Protein AF-A0A5R9AEH1-F1 (afdb_monomer_lite)

Radius of gyration: 20.27 Å; chains: 1; bounding box: 52×29×56 Å

Structure (mmCIF, N/CA/C/O backbone):
data_AF-A0A5R9AEH1-F1
#
_entry.id   AF-A0A5R9AEH1-F1
#
loop_
_atom_site.group_PDB
_atom_site.id
_atom_site.type_symbol
_atom_site.label_atom_id
_atom_site.label_alt_id
_atom_site.label_comp_id
_atom_site.label_asym_id
_atom_site.label_entity_id
_atom_site.label_seq_id
_atom_site.pdbx_PDB_ins_code
_atom_site.Cartn_x
_atom_site.Cartn_y
_atom_site.Cartn_z
_atom_site.occupancy
_atom_site.B_iso_or_equiv
_atom_site.auth_seq_id
_atom_site.auth_comp_id
_atom_site.auth_asym_id
_atom_site.auth_atom_id
_atom_site.pdbx_PDB_model_num
ATOM 1 N N . MET A 1 1 ? -16.203 14.897 25.489 1.00 51.91 1 MET A N 1
ATOM 2 C CA . MET A 1 1 ? -15.795 14.050 24.349 1.00 51.91 1 MET A CA 1
ATOM 3 C C . MET A 1 1 ? -14.442 13.437 24.674 1.00 51.91 1 MET A C 1
ATOM 5 O O . MET A 1 1 ? -13.432 14.113 24.532 1.00 51.91 1 MET A O 1
ATOM 9 N N . SER A 1 2 ? -14.412 12.214 25.197 1.00 59.81 2 SER A N 1
ATOM 10 C CA . SER A 1 2 ? -13.168 11.458 25.374 1.00 59.81 2 SER A CA 1
ATOM 11 C C . SER A 1 2 ? -12.821 10.798 24.041 1.00 59.81 2 SER A C 1
ATOM 13 O O . SER A 1 2 ? -13.501 9.878 23.605 1.00 59.81 2 SER A O 1
ATOM 15 N N . VAL A 1 3 ? -11.816 11.317 23.343 1.00 71.81 3 VAL A N 1
ATOM 16 C CA . VAL A 1 3 ? -11.305 10.697 22.111 1.00 71.81 3 VAL A CA 1
ATOM 17 C C . VAL A 1 3 ? -10.412 9.525 22.513 1.00 71.81 3 VAL A C 1
ATOM 19 O O . VAL A 1 3 ? -9.627 9.680 23.447 1.00 71.81 3 VAL A O 1
ATOM 22 N N . ASP A 1 4 ? -10.513 8.373 21.844 1.00 84.19 4 ASP A N 1
ATOM 23 C CA . ASP A 1 4 ? -9.623 7.234 22.118 1.00 84.19 4 ASP A CA 1
ATOM 24 C C . ASP A 1 4 ? -8.225 7.508 21.521 1.00 84.19 4 ASP A C 1
ATOM 26 O O . ASP A 1 4 ? -8.064 7.468 20.293 1.00 84.19 4 ASP A O 1
ATOM 30 N N . PRO A 1 5 ? -7.188 7.773 22.344 1.00 87.69 5 PRO A N 1
ATOM 31 C CA . PRO A 1 5 ? -5.876 8.172 21.839 1.00 87.69 5 PRO A CA 1
ATOM 32 C C . PRO A 1 5 ? -5.185 7.069 21.028 1.00 87.69 5 PRO A C 1
ATOM 34 O O . PRO A 1 5 ? -4.394 7.368 20.129 1.00 87.69 5 PRO A O 1
ATOM 37 N N . ALA A 1 6 ? -5.476 5.795 21.315 1.00 91.38 6 ALA A N 1
ATOM 38 C CA . ALA A 1 6 ? -4.870 4.675 20.606 1.00 91.38 6 ALA A CA 1
ATOM 39 C C . ALA A 1 6 ? -5.399 4.586 19.169 1.00 91.38 6 ALA A C 1
ATOM 41 O O . ALA A 1 6 ? -4.619 4.374 18.237 1.00 91.38 6 ALA A O 1
ATOM 42 N N . LEU A 1 7 ? -6.700 4.816 18.970 1.00 93.38 7 LEU A N 1
ATOM 43 C CA . LEU A 1 7 ? -7.309 4.825 17.639 1.00 93.38 7 LEU A CA 1
ATOM 44 C C . LEU A 1 7 ? -6.818 6.003 16.790 1.00 93.38 7 LEU A C 1
ATOM 46 O O . LEU A 1 7 ? -6.493 5.802 15.618 1.00 93.38 7 LEU A O 1
ATOM 50 N N . ILE A 1 8 ? -6.659 7.195 17.382 1.00 94.56 8 ILE A N 1
ATOM 51 C CA . ILE A 1 8 ? -6.064 8.354 16.687 1.00 94.56 8 ILE A CA 1
ATOM 52 C C . ILE A 1 8 ? -4.637 8.042 16.233 1.00 94.56 8 ILE A C 1
ATOM 54 O O . ILE A 1 8 ? -4.256 8.366 15.103 1.00 94.56 8 ILE A O 1
ATOM 58 N N . LEU A 1 9 ? -3.829 7.431 17.106 1.00 95.50 9 LEU A N 1
ATOM 59 C CA . LEU A 1 9 ? -2.449 7.079 16.783 1.00 95.50 9 LEU A CA 1
ATOM 60 C C . LEU A 1 9 ? -2.401 6.107 15.601 1.00 95.50 9 LEU A C 1
ATOM 62 O O . LEU A 1 9 ? -1.634 6.326 14.662 1.00 95.50 9 LEU A O 1
ATOM 66 N N . VAL A 1 10 ? -3.241 5.069 15.612 1.00 96.25 10 VAL A N 1
ATOM 67 C CA . VAL A 1 10 ? -3.327 4.103 14.509 1.00 96.25 10 VAL A CA 1
ATOM 68 C C . VAL A 1 10 ? -3.771 4.792 13.219 1.00 96.25 10 VAL A C 1
ATOM 70 O O . VAL A 1 10 ? -3.073 4.659 12.215 1.00 96.25 10 VAL A O 1
ATOM 73 N N . ALA A 1 11 ? -4.839 5.595 13.240 1.00 96.00 11 ALA A N 1
ATOM 74 C CA . ALA A 1 11 ? -5.292 6.358 12.072 1.00 96.00 11 ALA A CA 1
ATOM 75 C C . ALA A 1 11 ? -4.174 7.244 11.495 1.00 96.00 11 ALA A C 1
ATOM 77 O O . ALA A 1 11 ? -3.922 7.264 10.289 1.00 96.00 11 ALA A O 1
ATOM 78 N N . SER A 1 12 ? -3.435 7.925 12.371 1.00 95.88 12 SER A N 1
ATOM 79 C CA . SER A 1 12 ? -2.324 8.801 11.991 1.00 95.88 12 SER A CA 1
ATOM 80 C C . SER A 1 12 ? -1.150 8.033 11.377 1.00 95.88 12 SER A C 1
ATOM 82 O O . SER A 1 12 ? -0.537 8.508 10.420 1.00 95.88 12 SER A O 1
ATOM 84 N N . LEU A 1 13 ? -0.834 6.839 11.888 1.00 95.88 13 LEU A N 1
ATOM 85 C CA . LEU A 1 13 ? 0.186 5.964 11.304 1.00 95.88 13 LEU A CA 1
ATOM 86 C C . LEU A 1 13 ? -0.237 5.447 9.926 1.00 95.88 13 LEU A C 1
ATOM 88 O O . LEU A 1 13 ? 0.568 5.468 8.996 1.00 95.88 13 LEU A O 1
ATOM 92 N N . LEU A 1 14 ? -1.495 5.033 9.772 1.00 95.81 14 LEU A N 1
ATOM 93 C CA . LEU A 1 14 ? -2.041 4.573 8.494 1.00 95.81 14 LEU A CA 1
ATOM 94 C C . LEU A 1 14 ? -2.039 5.699 7.448 1.00 95.81 14 LEU A C 1
ATOM 96 O O . LEU A 1 14 ? -1.601 5.481 6.318 1.00 95.81 14 LEU A O 1
ATOM 100 N N . ARG A 1 15 ? -2.383 6.936 7.836 1.00 95.12 15 ARG A N 1
ATOM 101 C CA . ARG A 1 15 ? -2.303 8.124 6.961 1.00 95.12 15 ARG A CA 1
ATOM 102 C C . ARG A 1 15 ? -0.916 8.361 6.367 1.00 95.12 15 ARG A C 1
ATOM 104 O O . ARG A 1 15 ? -0.814 8.804 5.221 1.00 95.12 15 ARG A O 1
ATOM 111 N N . ARG A 1 16 ? 0.161 8.022 7.086 1.00 93.56 16 ARG A N 1
ATOM 112 C CA . ARG A 1 16 ? 1.539 8.114 6.556 1.00 93.56 16 ARG A CA 1
ATOM 113 C C . ARG A 1 16 ? 1.793 7.158 5.386 1.00 93.56 16 ARG A C 1
ATOM 115 O O . ARG A 1 16 ? 2.702 7.394 4.593 1.00 93.56 16 ARG A O 1
ATOM 122 N N . GLY A 1 17 ? 0.957 6.133 5.211 1.00 92.00 17 GLY A N 1
ATOM 123 C CA . GLY A 1 17 ? 0.953 5.276 4.026 1.00 92.00 17 GLY A CA 1
ATOM 124 C C . GLY A 1 17 ? 0.714 6.038 2.714 1.00 92.00 17 GLY A C 1
ATOM 125 O O . GLY A 1 17 ? 1.146 5.577 1.657 1.00 92.00 17 GLY A O 1
ATOM 126 N N . SER A 1 18 ? 0.101 7.226 2.751 1.00 89.75 18 SER A N 1
ATOM 127 C CA . SER A 1 18 ? -0.110 8.068 1.562 1.00 89.75 18 SER A CA 1
ATOM 128 C C . SER A 1 18 ? 1.202 8.542 0.923 1.00 89.75 18 SER A C 1
ATOM 130 O O . SER A 1 18 ? 1.338 8.495 -0.301 1.00 89.75 18 SER A O 1
ATOM 132 N N . SER A 1 19 ? 2.205 8.908 1.728 1.00 91.94 19 SER A N 1
ATOM 133 C CA . SER A 1 19 ? 3.524 9.314 1.230 1.00 91.94 19 SER A CA 1
ATOM 134 C C . SER A 1 19 ? 4.237 8.159 0.518 1.00 91.94 19 SER A C 1
ATOM 136 O O . SER A 1 19 ? 4.810 8.351 -0.554 1.00 91.94 19 SER A O 1
ATOM 138 N N . LEU A 1 20 ? 4.131 6.936 1.055 1.00 91.69 20 LEU A N 1
ATOM 139 C CA . LEU A 1 20 ? 4.679 5.725 0.426 1.00 91.69 20 LEU A CA 1
ATOM 140 C C . LEU A 1 20 ? 3.994 5.417 -0.911 1.00 91.69 20 LEU A C 1
ATOM 142 O O . LEU A 1 20 ? 4.654 5.043 -1.877 1.00 91.69 20 LEU A O 1
ATOM 146 N N . ASN A 1 21 ? 2.675 5.604 -0.972 1.00 94.50 21 ASN A N 1
ATOM 147 C CA . ASN A 1 21 ? 1.893 5.456 -2.197 1.00 94.50 21 ASN A CA 1
ATOM 148 C C . ASN A 1 21 ? 2.304 6.471 -3.272 1.00 94.50 21 ASN A C 1
ATOM 150 O O . ASN A 1 21 ? 2.388 6.100 -4.440 1.00 94.50 21 ASN A O 1
ATOM 154 N N . GLY A 1 22 ? 2.588 7.723 -2.898 1.00 94.19 22 GLY A N 1
ATOM 155 C CA . GLY A 1 22 ? 3.094 8.735 -3.831 1.00 94.19 22 GLY A CA 1
ATOM 156 C C . GLY A 1 22 ? 4.425 8.319 -4.458 1.00 94.19 22 GLY A C 1
ATOM 157 O O . GLY A 1 22 ? 4.559 8.313 -5.681 1.00 94.19 22 GLY A O 1
ATOM 158 N N . LEU A 1 23 ? 5.371 7.878 -3.625 1.00 95.19 23 LEU A N 1
ATOM 159 C CA . LEU A 1 23 ? 6.697 7.451 -4.071 1.00 95.19 23 LEU A CA 1
ATOM 160 C C . LEU A 1 23 ? 6.640 6.213 -4.985 1.00 95.19 23 LEU A C 1
ATOM 162 O O . LEU A 1 23 ? 7.255 6.193 -6.050 1.00 95.19 23 LEU A O 1
ATOM 166 N N . SER A 1 24 ? 5.866 5.198 -4.596 1.00 96.06 24 SER A N 1
ATOM 167 C CA . SER A 1 24 ? 5.662 3.992 -5.406 1.00 96.06 24 SER A CA 1
ATOM 168 C C . SER A 1 24 ? 4.917 4.294 -6.712 1.00 96.06 24 SER A C 1
ATOM 170 O O . SER A 1 24 ? 5.297 3.787 -7.767 1.00 96.06 24 SER A O 1
ATOM 172 N N . SER A 1 25 ? 3.910 5.176 -6.690 1.00 96.69 25 SER A N 1
ATOM 173 C CA . SER A 1 25 ? 3.183 5.583 -7.903 1.00 96.69 25 SER A CA 1
ATOM 174 C C . SER A 1 25 ? 4.100 6.306 -8.891 1.00 96.69 25 SER A C 1
ATOM 176 O O . SER A 1 25 ? 4.060 6.000 -10.080 1.00 96.69 25 SER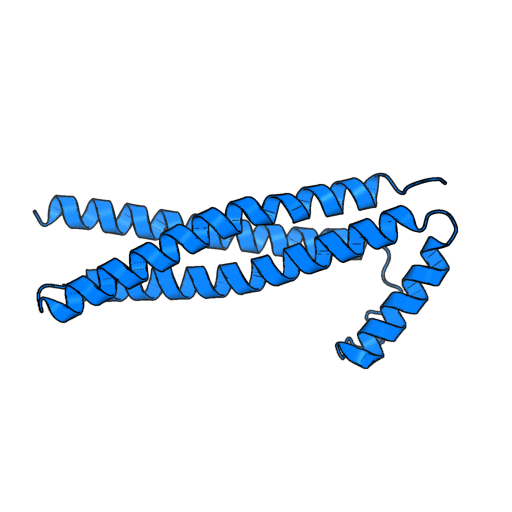 A O 1
ATOM 178 N N . ALA A 1 26 ? 4.963 7.208 -8.412 1.00 97.50 26 ALA A N 1
ATOM 179 C CA . ALA A 1 26 ? 5.938 7.897 -9.257 1.00 97.50 26 ALA A CA 1
ATOM 180 C C . ALA A 1 26 ? 6.889 6.906 -9.947 1.00 97.50 26 ALA A C 1
ATOM 182 O O . ALA A 1 26 ? 7.064 6.964 -11.163 1.00 97.50 26 ALA A O 1
ATOM 183 N N . LEU A 1 27 ? 7.433 5.943 -9.194 1.00 97.56 27 LEU A N 1
ATOM 184 C CA . LEU A 1 27 ? 8.310 4.907 -9.745 1.00 97.56 27 LEU A CA 1
ATOM 185 C C . LEU A 1 27 ? 7.577 3.981 -10.731 1.00 97.56 27 LEU A C 1
ATOM 187 O O . LEU A 1 27 ? 8.138 3.596 -11.751 1.00 97.56 27 LEU A O 1
ATOM 191 N N . THR A 1 28 ? 6.309 3.667 -10.465 1.00 98.00 28 THR A N 1
ATOM 192 C CA . THR A 1 28 ? 5.456 2.857 -11.353 1.00 98.00 28 THR A CA 1
ATOM 193 C C . THR A 1 28 ? 5.231 3.550 -12.696 1.00 98.00 28 THR A C 1
ATOM 195 O O . THR A 1 28 ? 5.379 2.928 -13.745 1.00 98.00 28 THR A O 1
ATOM 198 N N . VAL A 1 29 ? 4.903 4.845 -12.674 1.00 98.31 29 VAL A N 1
ATOM 199 C CA . VAL A 1 29 ? 4.711 5.651 -13.890 1.00 98.31 29 VAL A CA 1
ATOM 200 C C . VAL A 1 29 ? 6.020 5.781 -14.663 1.00 98.31 29 VAL A C 1
ATOM 202 O O . VAL A 1 29 ? 6.025 5.619 -15.882 1.00 98.31 29 VAL A O 1
ATOM 205 N N . LEU A 1 30 ? 7.135 6.008 -13.965 1.00 97.75 30 LEU A N 1
ATOM 206 C CA . LEU A 1 30 ? 8.454 6.065 -14.590 1.00 97.75 30 LEU A CA 1
ATOM 207 C C . LEU A 1 30 ? 8.816 4.733 -15.266 1.00 97.75 30 LEU A C 1
ATOM 209 O O . LEU A 1 30 ? 9.253 4.735 -16.413 1.00 97.75 30 LEU A O 1
ATOM 213 N N . ALA A 1 31 ? 8.583 3.600 -14.597 1.00 97.19 31 ALA A N 1
ATOM 214 C CA . ALA A 1 31 ? 8.828 2.274 -15.162 1.00 97.19 31 ALA A CA 1
ATOM 215 C C . ALA A 1 31 ? 7.963 1.998 -16.404 1.00 97.19 31 ALA A C 1
ATOM 217 O O . ALA A 1 31 ? 8.465 1.456 -17.387 1.00 97.19 31 ALA A O 1
ATOM 218 N N . LEU A 1 32 ? 6.690 2.414 -16.401 1.00 97.56 32 LEU A N 1
ATOM 219 C CA . LEU A 1 32 ? 5.826 2.336 -17.586 1.00 97.56 32 LEU A CA 1
ATOM 220 C C . LEU A 1 32 ? 6.375 3.173 -18.744 1.00 97.56 32 LEU A C 1
ATOM 222 O O . LEU A 1 32 ? 6.470 2.671 -19.861 1.00 97.56 32 LEU A O 1
ATOM 226 N N . ALA A 1 33 ? 6.749 4.427 -18.482 1.00 97.06 33 ALA A N 1
ATOM 227 C CA . ALA A 1 33 ? 7.260 5.332 -19.508 1.00 97.06 33 ALA A CA 1
ATOM 228 C C . ALA A 1 33 ? 8.557 4.801 -20.139 1.00 97.06 33 ALA A C 1
ATOM 230 O O . ALA A 1 33 ? 8.674 4.744 -21.362 1.00 97.06 33 ALA A O 1
ATOM 231 N N . LEU A 1 34 ? 9.505 4.355 -19.309 1.00 94.88 34 LEU A N 1
ATOM 232 C CA . LEU A 1 34 ? 10.782 3.803 -19.763 1.00 94.88 34 LEU A CA 1
ATOM 233 C C . LEU A 1 34 ? 10.616 2.453 -20.472 1.00 94.88 34 LEU A C 1
ATOM 235 O O . LEU A 1 34 ? 11.243 2.223 -21.506 1.00 94.88 34 LEU A O 1
ATOM 239 N N . GLY A 1 35 ? 9.752 1.575 -19.957 1.00 93.88 35 GLY A N 1
ATOM 240 C CA . GLY A 1 35 ? 9.429 0.304 -20.604 1.00 93.88 35 GLY A CA 1
ATOM 241 C C . GLY A 1 35 ? 8.806 0.507 -21.984 1.00 93.88 35 GLY A C 1
ATOM 242 O O . GLY A 1 35 ? 9.237 -0.116 -22.951 1.00 93.88 35 GLY A O 1
ATOM 243 N N . PHE A 1 36 ? 7.847 1.431 -22.100 1.00 94.50 36 PHE A N 1
ATOM 244 C CA . PHE A 1 36 ? 7.212 1.757 -23.377 1.00 94.50 36 PHE A CA 1
ATOM 245 C C . PHE A 1 36 ? 8.203 2.374 -24.369 1.00 94.50 36 PHE A C 1
ATOM 247 O O . PHE A 1 36 ? 8.254 1.959 -25.526 1.00 94.50 36 PHE A O 1
ATOM 254 N N . TYR A 1 37 ? 9.045 3.304 -23.908 1.00 94.06 37 TYR A N 1
ATOM 255 C CA . TYR A 1 37 ? 10.113 3.884 -24.721 1.00 94.06 37 TYR A CA 1
ATOM 256 C C . TYR A 1 37 ? 11.064 2.813 -25.275 1.00 94.06 37 TYR A C 1
ATOM 258 O O . TYR A 1 37 ? 11.348 2.798 -26.472 1.00 94.06 37 TYR A O 1
ATOM 266 N N . GLY A 1 38 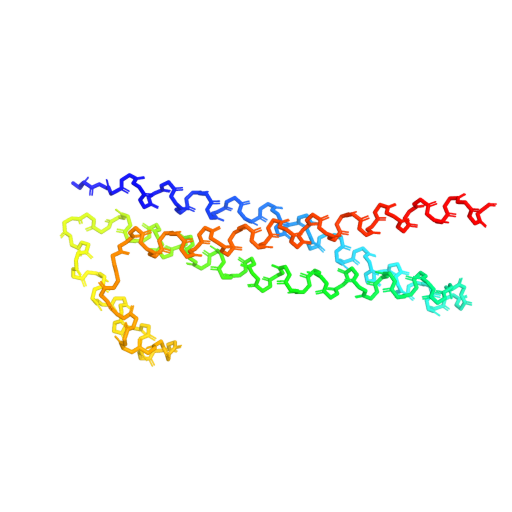? 11.506 1.876 -24.432 1.00 90.44 38 GLY A N 1
ATOM 267 C CA . GLY A 1 38 ? 12.407 0.800 -24.845 1.00 90.44 38 GLY A CA 1
ATOM 268 C C . GLY A 1 38 ? 11.809 -0.140 -25.900 1.00 90.44 38 GLY A C 1
ATOM 269 O O . GLY A 1 38 ? 12.523 -0.578 -26.803 1.00 90.44 38 GLY A O 1
ATOM 270 N N . VAL A 1 39 ? 10.502 -0.413 -25.821 1.00 89.44 39 VAL A N 1
ATOM 271 C CA . VAL A 1 39 ? 9.776 -1.199 -26.834 1.00 89.44 39 VAL A CA 1
ATOM 272 C C . VAL A 1 39 ? 9.675 -0.434 -28.154 1.00 89.44 39 VAL A C 1
ATOM 274 O O . VAL A 1 39 ? 9.961 -1.005 -29.204 1.00 89.44 39 VAL A O 1
ATOM 277 N N . LEU A 1 40 ? 9.318 0.855 -28.117 1.00 92.38 40 LEU A N 1
ATOM 278 C CA . LEU A 1 40 ? 9.187 1.683 -29.324 1.00 92.38 40 LEU A CA 1
ATOM 279 C C . LEU A 1 40 ? 10.503 1.842 -30.091 1.00 92.38 40 LEU A C 1
ATOM 281 O O . LEU A 1 40 ? 10.493 1.872 -31.318 1.00 92.38 40 LEU A O 1
ATOM 285 N N . MET A 1 41 ? 11.625 1.938 -29.380 1.00 91.31 41 MET A N 1
ATOM 286 C CA . MET A 1 41 ? 12.951 2.084 -29.989 1.00 91.31 41 MET A CA 1
ATOM 287 C C . MET A 1 41 ? 13.570 0.749 -30.426 1.00 91.31 41 MET A C 1
ATOM 289 O O . MET A 1 41 ? 14.684 0.745 -30.945 1.00 91.31 41 MET A O 1
ATOM 293 N N . ALA A 1 42 ? 12.886 -0.382 -30.193 1.00 85.12 42 ALA A N 1
ATOM 294 C CA . ALA A 1 42 ? 13.400 -1.737 -30.425 1.00 85.12 42 ALA A CA 1
ATOM 295 C C . ALA A 1 42 ? 14.803 -1.978 -29.822 1.00 85.12 42 ALA A C 1
ATOM 297 O O . ALA A 1 42 ? 15.578 -2.796 -30.315 1.00 85.12 42 ALA A O 1
ATOM 298 N N . SER A 1 43 ? 15.132 -1.254 -28.750 1.00 81.44 43 SER A N 1
ATOM 299 C CA . SER A 1 43 ? 16.470 -1.201 -28.150 1.00 81.44 43 SER A CA 1
ATOM 300 C C . SER A 1 43 ? 16.511 -1.797 -26.742 1.00 81.44 43 SER A C 1
ATOM 302 O O . SER A 1 43 ? 17.565 -1.832 -26.110 1.00 81.44 43 SER A O 1
ATOM 304 N N . ALA A 1 44 ? 15.364 -2.238 -26.216 1.00 83.69 44 ALA A N 1
ATOM 305 C CA . ALA A 1 44 ? 15.273 -2.826 -24.890 1.00 83.69 44 ALA A CA 1
ATOM 306 C C . ALA A 1 44 ? 15.780 -4.270 -24.874 1.00 83.69 44 ALA A C 1
ATOM 308 O O . ALA A 1 44 ? 15.303 -5.133 -25.611 1.00 83.69 44 ALA A O 1
ATOM 309 N N . THR A 1 45 ? 16.685 -4.563 -23.943 1.00 89.88 45 THR A N 1
ATOM 310 C CA . THR A 1 45 ? 17.028 -5.946 -23.616 1.00 89.88 45 THR A CA 1
ATOM 311 C C . THR A 1 45 ? 15.848 -6.635 -22.922 1.00 89.88 45 THR A C 1
ATOM 313 O O . THR A 1 45 ? 14.996 -5.995 -22.288 1.00 89.88 45 THR A O 1
ATOM 316 N N . LEU A 1 46 ? 15.800 -7.970 -22.995 1.00 90.00 46 LEU A N 1
ATOM 317 C CA . LEU A 1 46 ? 14.785 -8.751 -22.282 1.00 90.00 46 LEU A CA 1
ATOM 318 C C . LEU A 1 46 ? 14.847 -8.497 -20.765 1.00 90.00 46 LEU A C 1
ATOM 320 O O . LEU A 1 46 ? 13.812 -8.311 -20.131 1.00 90.00 46 LEU A O 1
ATOM 324 N N . ALA A 1 47 ? 16.054 -8.425 -20.194 1.00 91.31 47 ALA A N 1
ATOM 325 C CA . ALA A 1 47 ? 16.262 -8.166 -18.768 1.00 91.31 47 ALA A CA 1
ATOM 326 C C . ALA A 1 47 ? 15.698 -6.805 -18.326 1.00 91.31 47 ALA A C 1
ATOM 328 O O . ALA A 1 47 ? 15.022 -6.720 -17.298 1.00 91.31 47 ALA A O 1
ATOM 329 N N . PHE A 1 48 ? 15.915 -5.752 -19.122 1.00 92.25 48 PHE A N 1
ATOM 330 C CA . PHE A 1 48 ? 15.329 -4.437 -18.868 1.00 92.25 48 PHE A CA 1
ATOM 331 C C . PHE A 1 48 ? 13.796 -4.486 -18.924 1.00 92.25 48 PHE A C 1
ATOM 333 O O . PHE A 1 48 ? 13.126 -4.025 -18.001 1.00 92.25 48 PHE A O 1
ATOM 340 N N . SER A 1 49 ? 13.239 -5.121 -19.959 1.00 93.31 49 SER A N 1
ATOM 341 C CA . SER A 1 49 ? 11.785 -5.239 -20.147 1.00 93.31 49 SER A CA 1
ATOM 342 C C . SER A 1 49 ? 11.108 -5.978 -18.987 1.00 93.31 49 SER A C 1
ATOM 344 O O . SER A 1 49 ? 10.094 -5.517 -18.460 1.00 93.31 49 SER A O 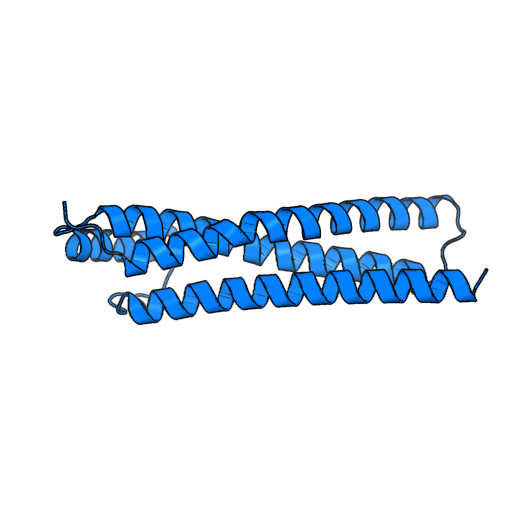1
ATOM 346 N N . LEU A 1 50 ? 11.700 -7.089 -18.533 1.00 94.75 50 LEU A N 1
ATOM 347 C CA . LEU A 1 50 ? 11.226 -7.838 -17.366 1.00 94.75 50 LEU A CA 1
ATOM 348 C C . LEU A 1 50 ? 11.322 -7.015 -16.076 1.00 94.75 50 LEU A C 1
ATOM 350 O O . LEU A 1 50 ? 10.409 -7.066 -15.252 1.00 94.75 50 LEU A O 1
ATOM 354 N N . SER A 1 51 ? 12.385 -6.223 -15.915 1.00 95.69 51 SER A N 1
ATOM 355 C CA . SER A 1 51 ? 12.551 -5.346 -14.749 1.00 95.69 51 SER A CA 1
ATOM 356 C C . SER A 1 51 ? 11.475 -4.261 -14.710 1.00 95.69 51 SER A C 1
ATOM 358 O O . SER A 1 51 ? 10.862 -4.048 -13.664 1.00 95.69 51 SER A O 1
ATOM 360 N N . MET A 1 52 ? 11.174 -3.625 -15.848 1.00 97.19 52 MET A N 1
ATOM 361 C CA . MET A 1 52 ? 10.095 -2.633 -15.943 1.00 97.19 52 MET A CA 1
ATOM 362 C C . MET A 1 52 ? 8.730 -3.261 -15.645 1.00 97.19 52 MET A C 1
ATOM 364 O O . MET A 1 52 ? 7.974 -2.726 -14.835 1.00 97.19 52 MET A O 1
ATOM 368 N N . ALA A 1 53 ? 8.432 -4.429 -16.222 1.00 96.88 53 ALA A N 1
ATOM 369 C CA . ALA A 1 53 ? 7.187 -5.146 -15.951 1.00 96.88 53 ALA A CA 1
ATOM 370 C C . ALA A 1 53 ? 7.035 -5.492 -14.458 1.00 96.88 53 ALA A C 1
ATOM 372 O O . ALA A 1 53 ? 5.973 -5.274 -13.872 1.00 96.88 53 ALA A O 1
ATOM 373 N N . LEU A 1 54 ? 8.105 -5.969 -13.816 1.00 97.69 54 LEU A N 1
ATOM 374 C CA . LEU A 1 54 ? 8.101 -6.294 -12.391 1.00 97.69 54 LEU A CA 1
ATOM 375 C C . LEU A 1 54 ? 7.899 -5.052 -11.510 1.00 97.69 54 LEU A C 1
ATOM 377 O O . LEU A 1 54 ? 7.113 -5.104 -10.562 1.00 97.69 54 LEU A O 1
ATOM 381 N N . LEU A 1 55 ? 8.551 -3.929 -11.831 1.00 98.12 55 LEU A N 1
ATOM 382 C CA . LEU A 1 55 ? 8.347 -2.653 -11.132 1.00 98.12 55 LEU A CA 1
ATOM 383 C C . LEU A 1 55 ? 6.892 -2.188 -11.209 1.00 98.12 55 LEU A C 1
ATOM 385 O O . LEU A 1 55 ? 6.362 -1.688 -10.214 1.00 98.12 55 LEU A O 1
ATOM 389 N N . VAL A 1 56 ? 6.244 -2.376 -12.360 1.00 98.19 56 VAL A N 1
ATOM 390 C CA . VAL A 1 56 ? 4.830 -2.038 -12.547 1.00 98.19 56 VAL A CA 1
ATOM 391 C C . VAL A 1 56 ? 3.929 -2.949 -11.724 1.00 98.19 56 VAL A C 1
ATOM 393 O O . VAL A 1 56 ? 3.068 -2.454 -10.999 1.00 98.19 56 VAL A O 1
ATOM 396 N N . LEU A 1 57 ? 4.148 -4.264 -11.770 1.00 98.19 57 LEU A N 1
ATOM 397 C CA . LEU A 1 57 ? 3.366 -5.223 -10.986 1.00 98.19 57 LEU A CA 1
ATOM 398 C C . LEU A 1 57 ? 3.479 -4.952 -9.482 1.00 98.19 57 LEU A C 1
ATOM 400 O O . LEU A 1 57 ? 2.461 -4.906 -8.790 1.00 98.19 57 LEU A O 1
ATOM 404 N N . LEU A 1 58 ? 4.689 -4.704 -8.976 1.00 97.75 58 LEU A N 1
ATOM 405 C CA . LEU A 1 58 ? 4.895 -4.334 -7.573 1.00 97.75 58 LEU A CA 1
ATOM 406 C C . LEU A 1 58 ? 4.182 -3.032 -7.215 1.00 97.75 58 LEU A C 1
ATOM 408 O O . LEU A 1 58 ? 3.546 -2.967 -6.164 1.00 97.75 58 LEU A O 1
ATOM 412 N N . GLY A 1 59 ? 4.230 -2.037 -8.100 1.00 97.69 59 GLY A N 1
ATOM 413 C CA . GLY A 1 59 ? 3.492 -0.786 -7.959 1.00 97.69 59 GLY A CA 1
ATOM 414 C C . GLY A 1 59 ? 1.979 -0.982 -7.856 1.00 97.69 59 GLY A C 1
ATOM 415 O O . GLY A 1 59 ? 1.336 -0.418 -6.974 1.00 97.69 59 GLY A O 1
ATOM 416 N N . LEU A 1 60 ? 1.397 -1.837 -8.701 1.00 97.88 60 LEU A N 1
ATOM 417 C CA . LEU A 1 60 ? -0.036 -2.151 -8.668 1.00 97.88 60 LEU A CA 1
ATOM 418 C C . LEU A 1 60 ? -0.440 -2.876 -7.378 1.00 97.88 60 LEU A C 1
ATOM 420 O O . LEU A 1 60 ? -1.446 -2.527 -6.753 1.00 97.88 60 LEU A O 1
ATOM 424 N N . VAL A 1 61 ? 0.358 -3.851 -6.932 1.00 97.88 61 VAL A N 1
ATOM 425 C CA . VAL A 1 61 ? 0.109 -4.542 -5.657 1.00 97.88 61 VAL A CA 1
ATOM 426 C C . VAL A 1 61 ? 0.261 -3.565 -4.486 1.00 97.88 61 VAL A C 1
ATOM 428 O O . VAL A 1 61 ? -0.581 -3.544 -3.586 1.00 97.88 61 VAL A O 1
ATOM 431 N N . GLN A 1 62 ? 1.277 -2.699 -4.505 1.00 97.12 62 GLN A N 1
ATOM 432 C CA . GLN A 1 62 ? 1.461 -1.635 -3.514 1.00 97.12 62 GLN A CA 1
ATOM 433 C C . GLN A 1 62 ? 0.246 -0.695 -3.484 1.00 97.12 62 GLN A C 1
ATOM 435 O O . GLN A 1 62 ? -0.233 -0.366 -2.394 1.00 97.12 62 GLN A O 1
ATOM 440 N N . LYS A 1 63 ? -0.300 -0.329 -4.651 1.00 96.38 63 LYS A N 1
ATOM 441 C CA . LYS A 1 63 ? -1.488 0.524 -4.789 1.00 96.38 63 LYS A CA 1
ATOM 442 C C . LYS A 1 63 ? -2.716 -0.088 -4.128 1.00 96.38 63 LYS A C 1
ATOM 444 O O . LYS A 1 63 ? -3.441 0.609 -3.420 1.00 96.38 63 LYS A O 1
ATOM 449 N N . PHE A 1 64 ? -2.922 -1.392 -4.303 1.00 96.50 64 PHE A N 1
ATOM 450 C CA . PHE A 1 64 ? -3.999 -2.121 -3.635 1.00 96.50 64 PHE A CA 1
ATOM 451 C C . PHE A 1 64 ? -3.899 -2.020 -2.106 1.00 96.50 64 PHE A C 1
ATOM 453 O O . PHE A 1 64 ? -4.885 -1.697 -1.439 1.00 96.50 64 PHE A O 1
ATOM 460 N N . TYR A 1 65 ? -2.703 -2.224 -1.543 1.00 96.12 65 TYR A N 1
ATOM 461 C CA . TYR A 1 65 ? -2.488 -2.053 -0.104 1.00 96.12 65 TYR A CA 1
ATOM 462 C C . TYR A 1 65 ? -2.668 -0.599 0.344 1.00 96.12 65 TYR A C 1
ATOM 464 O O . TYR A 1 65 ? -3.265 -0.372 1.391 1.00 96.12 65 TYR A O 1
ATOM 472 N N . ALA A 1 66 ? -2.221 0.381 -0.446 1.00 96.00 66 ALA A N 1
ATOM 473 C CA . ALA A 1 66 ? -2.396 1.799 -0.134 1.00 96.00 66 ALA A CA 1
ATOM 474 C C . ALA A 1 66 ? -3.870 2.204 -0.025 1.00 96.00 66 ALA A C 1
ATOM 476 O O . ALA A 1 66 ? -4.232 2.926 0.899 1.00 96.00 66 ALA A O 1
ATOM 477 N N . MET A 1 67 ? -4.719 1.719 -0.938 1.00 95.69 67 MET A N 1
ATOM 478 C CA . MET A 1 67 ? -6.161 1.980 -0.887 1.00 95.69 67 MET A CA 1
ATOM 479 C C . MET A 1 67 ? -6.785 1.409 0.387 1.00 95.69 67 MET A C 1
ATOM 481 O O . MET A 1 67 ? -7.557 2.096 1.050 1.00 95.69 67 MET A O 1
ATOM 485 N N . ARG A 1 68 ? -6.412 0.181 0.772 1.00 94.62 68 ARG A N 1
ATOM 486 C CA . ARG A 1 68 ? -6.900 -0.425 2.020 1.00 94.62 68 ARG A CA 1
ATOM 487 C C . ARG A 1 68 ? -6.415 0.309 3.265 1.00 94.62 68 ARG A C 1
ATOM 489 O O . ARG A 1 68 ? -7.206 0.549 4.163 1.00 94.62 68 ARG A O 1
ATOM 496 N N . VAL A 1 69 ? -5.144 0.701 3.298 1.00 96.62 69 VAL A N 1
ATOM 497 C CA . VAL A 1 69 ? -4.563 1.459 4.414 1.00 96.62 69 VAL A CA 1
ATOM 498 C C . VAL A 1 69 ? -5.220 2.835 4.561 1.00 96.62 69 VAL A C 1
ATOM 500 O O . VAL A 1 69 ? -5.467 3.257 5.685 1.00 96.62 69 VAL A O 1
ATOM 503 N N . ALA A 1 70 ? -5.526 3.521 3.456 1.00 96.19 70 ALA A N 1
ATOM 504 C CA . ALA A 1 70 ? -6.226 4.806 3.487 1.00 96.19 70 ALA A CA 1
ATOM 505 C C . ALA A 1 70 ? -7.661 4.659 4.013 1.00 96.19 70 ALA A C 1
ATOM 507 O O . ALA A 1 70 ? -8.044 5.382 4.926 1.00 96.19 70 ALA A O 1
ATOM 508 N N . LEU A 1 71 ? -8.404 3.664 3.514 1.00 94.50 71 LEU A N 1
ATOM 509 C CA . LEU A 1 71 ? -9.746 3.356 4.012 1.00 94.50 71 LEU A CA 1
ATOM 510 C C . LEU A 1 71 ? -9.734 3.040 5.514 1.00 94.50 71 LEU A C 1
ATOM 512 O O . LEU A 1 71 ? -10.558 3.559 6.263 1.00 94.50 71 LEU A O 1
ATOM 516 N N . ASP A 1 72 ? -8.782 2.218 5.965 1.00 95.25 72 ASP A N 1
ATOM 517 C CA . ASP A 1 72 ? -8.627 1.910 7.386 1.00 95.25 72 ASP A CA 1
ATOM 518 C C . ASP A 1 72 ? -8.289 3.177 8.189 1.00 95.25 72 ASP A C 1
ATOM 520 O O . ASP A 1 72 ? -8.805 3.358 9.287 1.00 95.25 72 ASP A O 1
ATOM 524 N N . ALA A 1 73 ? -7.471 4.092 7.663 1.00 96.12 73 ALA A N 1
ATOM 525 C CA . ALA A 1 73 ? -7.162 5.343 8.353 1.00 96.12 73 ALA A CA 1
ATOM 526 C C . ALA A 1 73 ? -8.419 6.193 8.603 1.00 96.12 73 ALA A C 1
ATOM 528 O O . ALA A 1 73 ? -8.615 6.676 9.721 1.00 96.12 73 ALA A O 1
ATOM 529 N N . ASP A 1 74 ? -9.277 6.321 7.590 1.00 95.69 74 ASP A N 1
ATOM 530 C CA . ASP A 1 74 ? -10.518 7.098 7.664 1.00 95.69 74 ASP A CA 1
ATOM 531 C C . ASP A 1 74 ? -11.520 6.455 8.638 1.00 95.69 74 ASP A C 1
ATOM 533 O O . ASP A 1 74 ? -12.124 7.139 9.469 1.00 95.69 74 ASP A O 1
ATOM 537 N N . LEU A 1 75 ? -11.648 5.122 8.608 1.00 94.12 75 LEU A N 1
ATOM 538 C CA . LEU A 1 75 ? -12.495 4.377 9.544 1.00 94.12 75 LEU A CA 1
ATOM 539 C C . LEU A 1 75 ? -12.015 4.523 10.992 1.00 94.12 75 LEU A C 1
ATOM 541 O O . LEU A 1 75 ? -12.823 4.760 11.890 1.00 94.12 75 LEU A O 1
ATOM 545 N N . PHE A 1 76 ? -10.710 4.396 11.240 1.00 95.00 76 PHE A N 1
ATOM 546 C CA . PHE A 1 76 ? -10.155 4.522 12.590 1.00 95.00 76 PHE A CA 1
ATOM 547 C C . PHE A 1 76 ? -10.303 5.939 13.141 1.00 95.00 76 PHE A C 1
ATOM 549 O O . PHE A 1 76 ? -10.582 6.096 14.326 1.00 95.00 76 PHE A O 1
ATOM 556 N N . GLU A 1 77 ? -10.168 6.967 12.304 1.00 94.88 77 GLU A N 1
ATOM 557 C CA . GLU A 1 77 ? -10.420 8.349 12.710 1.00 94.88 77 GLU A CA 1
ATOM 558 C C . GLU A 1 77 ? -11.892 8.591 13.056 1.00 94.88 77 GLU A C 1
ATOM 560 O O . GLU A 1 77 ? -12.189 9.158 14.110 1.00 94.88 77 GLU A O 1
ATOM 565 N N . ALA A 1 78 ? -12.822 8.115 12.223 1.00 93.00 78 ALA A N 1
ATOM 566 C CA . ALA A 1 78 ? -14.252 8.215 12.505 1.00 93.00 78 ALA A CA 1
ATOM 567 C C . ALA A 1 78 ? -14.618 7.534 13.837 1.00 93.00 78 ALA A C 1
ATOM 569 O O . ALA A 1 78 ? -15.404 8.071 14.619 1.00 93.00 78 ALA A O 1
ATOM 570 N N . MET A 1 79 ? -14.004 6.384 14.121 1.00 94.00 79 MET A N 1
ATOM 571 C CA . MET A 1 79 ? -14.243 5.627 15.349 1.00 94.00 79 MET A CA 1
ATOM 572 C C . MET A 1 79 ? -13.559 6.242 16.571 1.00 94.00 79 MET A C 1
ATOM 574 O O . MET A 1 79 ? -14.173 6.296 17.633 1.00 94.00 79 MET A O 1
ATOM 578 N N . ALA A 1 80 ? -12.354 6.798 16.431 1.00 92.75 80 ALA A N 1
ATOM 579 C CA . ALA A 1 80 ? -11.698 7.546 17.504 1.00 92.75 80 ALA A CA 1
ATOM 580 C C . ALA A 1 80 ? -12.573 8.706 18.012 1.00 92.75 80 ALA A C 1
ATOM 582 O O . ALA A 1 80 ? -12.638 8.960 19.216 1.00 92.75 80 ALA A O 1
ATOM 583 N N . ASN A 1 81 ? -13.294 9.359 17.097 1.00 90.69 81 ASN A N 1
ATOM 584 C CA . ASN A 1 81 ? -14.189 10.479 17.386 1.00 90.69 81 ASN A CA 1
ATOM 585 C C . ASN A 1 81 ? -15.545 10.065 17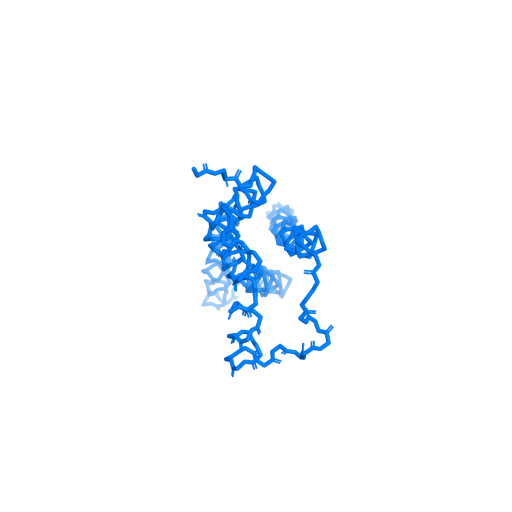.992 1.00 90.69 81 ASN A C 1
ATOM 587 O O . ASN A 1 81 ? -16.306 10.936 18.414 1.00 90.69 81 ASN A O 1
ATOM 591 N N . ALA A 1 82 ? -15.862 8.766 18.066 1.00 89.81 82 ALA A N 1
ATOM 592 C CA . ALA A 1 82 ? -17.139 8.278 18.594 1.00 89.81 82 ALA A CA 1
ATOM 593 C C . ALA A 1 82 ? -17.264 8.402 20.126 1.00 89.81 82 ALA A C 1
ATOM 595 O O . ALA A 1 82 ? -18.381 8.427 20.646 1.00 89.81 82 ALA A O 1
ATOM 596 N N . GLY A 1 83 ? -16.144 8.487 20.852 1.00 87.31 83 GLY A N 1
ATOM 597 C CA . GLY A 1 83 ? -16.113 8.606 22.314 1.00 87.31 83 GLY A CA 1
ATOM 598 C C . GLY A 1 83 ? -16.961 7.551 23.028 1.00 87.31 83 GLY A C 1
ATOM 599 O O . GLY A 1 83 ? -16.817 6.360 22.774 1.00 87.31 83 GLY A O 1
ATOM 600 N N . GLU A 1 84 ? -17.880 7.971 23.901 1.00 88.12 84 GLU A N 1
ATOM 601 C CA . GLU A 1 84 ? -18.764 7.052 24.643 1.00 88.12 84 GLU A CA 1
ATOM 602 C C . GLU A 1 84 ? -19.696 6.229 23.735 1.00 88.12 84 GLU A C 1
ATOM 604 O O . GLU A 1 84 ? -20.107 5.131 24.104 1.00 88.12 84 GLU A O 1
ATOM 609 N N . ALA A 1 85 ? -19.982 6.704 22.518 1.00 90.50 85 ALA A N 1
ATOM 610 C CA . ALA A 1 85 ? -20.780 5.973 21.536 1.00 90.50 85 ALA A CA 1
ATOM 611 C C . ALA A 1 85 ? -19.968 4.921 20.755 1.00 90.50 85 ALA A C 1
ATOM 613 O O . ALA A 1 85 ? -20.516 4.272 19.860 1.00 90.50 85 ALA A O 1
ATOM 614 N N . LEU A 1 86 ? -18.677 4.730 21.064 1.00 91.06 86 LEU A N 1
ATOM 615 C CA . LEU A 1 86 ? -17.795 3.787 20.370 1.00 91.06 86 LEU A CA 1
ATOM 616 C C . LEU A 1 86 ? -18.358 2.354 20.294 1.00 91.06 86 LEU A C 1
ATOM 618 O O . LEU A 1 86 ? -18.302 1.787 19.199 1.00 91.06 86 LEU A O 1
ATOM 622 N N . PRO A 1 87 ? -18.926 1.750 21.361 1.00 91.12 87 PRO A N 1
ATOM 623 C CA . PRO A 1 87 ? -19.479 0.396 21.275 1.00 91.12 87 PRO A CA 1
ATOM 624 C C . PRO A 1 87 ? -20.627 0.299 20.265 1.00 91.12 87 PRO A C 1
ATOM 626 O O . PRO A 1 87 ? -20.638 -0.587 19.411 1.00 91.12 87 PRO A O 1
ATOM 629 N N . GLU A 1 88 ? -21.549 1.262 20.301 1.00 92.81 88 GLU A N 1
ATOM 630 C CA . GLU A 1 88 ? -22.698 1.306 19.396 1.00 92.81 88 GLU A CA 1
ATOM 631 C C . GLU A 1 88 ? -22.266 1.574 17.948 1.00 92.81 88 GLU A C 1
ATOM 633 O O . GLU A 1 88 ? -22.706 0.891 17.025 1.00 92.81 88 GLU A O 1
ATOM 638 N N . LYS A 1 89 ? -21.328 2.504 17.734 1.00 92.94 89 LYS A N 1
ATOM 639 C CA . LYS A 1 89 ? -20.750 2.765 16.408 1.00 92.94 89 LYS A CA 1
ATOM 640 C C . LYS A 1 89 ? -19.972 1.571 15.859 1.00 92.94 89 LYS A C 1
ATOM 642 O O . LYS A 1 89 ? -20.005 1.334 14.656 1.00 92.94 89 LYS A O 1
ATOM 647 N N . THR A 1 90 ? -19.321 0.792 16.722 1.00 93.00 90 THR A N 1
ATOM 648 C CA . THR A 1 90 ? -18.615 -0.437 16.322 1.00 93.00 90 THR A CA 1
ATOM 649 C C . THR A 1 90 ? -19.598 -1.488 15.824 1.00 93.00 90 THR A C 1
ATOM 651 O O . THR A 1 90 ? -19.341 -2.112 14.800 1.00 93.00 90 THR A O 1
ATOM 654 N N . ARG A 1 91 ? -20.751 -1.631 16.486 1.00 91.81 91 ARG A N 1
ATOM 655 C CA . ARG A 1 91 ? -21.821 -2.532 16.043 1.00 91.81 91 ARG A CA 1
ATOM 656 C C . ARG A 1 91 ? -22.409 -2.102 14.697 1.00 91.81 91 ARG A C 1
ATOM 658 O O . ARG A 1 91 ? -22.480 -2.915 13.786 1.00 91.81 91 ARG A O 1
ATOM 665 N N . GLN A 1 92 ? -22.719 -0.812 14.538 1.00 92.75 92 GLN A N 1
ATOM 666 C CA . GLN A 1 92 ? -23.194 -0.250 13.262 1.00 92.75 92 GLN A CA 1
ATOM 667 C C . GLN A 1 92 ? -22.185 -0.463 12.122 1.00 92.75 92 GLN A C 1
ATOM 669 O O . GLN A 1 92 ? -22.574 -0.760 10.993 1.00 92.75 92 GLN A O 1
ATOM 674 N N . LEU A 1 93 ? -20.888 -0.321 12.411 1.00 92.44 93 LEU A N 1
ATOM 675 C CA . LEU A 1 93 ? -19.820 -0.588 11.451 1.00 92.44 93 LEU A CA 1
ATOM 676 C C . LEU A 1 93 ? -19.762 -2.072 11.069 1.00 92.44 93 LEU A C 1
ATOM 678 O O . LEU A 1 93 ? -19.651 -2.383 9.887 1.00 92.44 93 LEU A O 1
ATOM 682 N N . ASP A 1 94 ? -19.837 -2.978 12.043 1.00 92.12 94 ASP A N 1
ATOM 683 C CA . ASP A 1 94 ? -19.805 -4.421 11.790 1.00 92.12 94 ASP A CA 1
ATOM 684 C C . ASP A 1 94 ? -21.013 -4.864 10.942 1.00 92.12 94 ASP A C 1
ATOM 686 O O . ASP A 1 94 ? -20.835 -5.604 9.971 1.00 92.12 94 ASP A O 1
ATOM 690 N N . ASP A 1 95 ? -22.208 -4.332 11.221 1.00 90.69 95 ASP A N 1
ATOM 691 C CA . ASP A 1 95 ? -23.425 -4.579 10.433 1.00 90.69 95 ASP A CA 1
ATOM 692 C C . ASP A 1 95 ? -23.281 -4.063 8.989 1.00 90.69 95 ASP A C 1
ATOM 694 O O . ASP A 1 95 ? -23.640 -4.746 8.022 1.00 90.69 95 ASP A O 1
ATOM 698 N N . ALA A 1 96 ? -22.703 -2.870 8.813 1.00 91.62 96 ALA A N 1
ATOM 699 C CA . ALA A 1 96 ? -22.429 -2.308 7.494 1.00 91.62 96 ALA A CA 1
ATOM 700 C C . ALA A 1 96 ? -21.380 -3.129 6.723 1.00 91.62 96 ALA A C 1
ATOM 702 O O . ALA A 1 96 ? -21.539 -3.369 5.526 1.00 91.62 96 ALA A O 1
ATOM 703 N N . LEU A 1 97 ? -20.325 -3.606 7.390 1.00 90.25 97 LEU A N 1
ATOM 704 C CA . LEU A 1 97 ? -19.305 -4.461 6.777 1.00 90.25 97 LEU A CA 1
ATOM 705 C C . LEU A 1 97 ? -19.871 -5.823 6.356 1.00 90.25 97 LEU A C 1
ATOM 707 O O . LEU A 1 97 ? -19.512 -6.323 5.287 1.00 90.25 97 LEU A O 1
ATOM 711 N N . ALA A 1 98 ? -20.768 -6.406 7.150 1.00 89.38 98 ALA A N 1
ATOM 712 C CA . ALA A 1 98 ? -21.468 -7.633 6.781 1.00 89.38 98 ALA A CA 1
ATOM 713 C C . ALA A 1 98 ? -22.379 -7.412 5.561 1.00 89.38 98 ALA A C 1
ATOM 715 O O . ALA A 1 98 ? -22.353 -8.203 4.619 1.00 89.38 98 ALA A O 1
ATOM 716 N N . THR A 1 99 ? -23.122 -6.301 5.545 1.00 91.81 99 THR A N 1
ATOM 717 C CA . THR A 1 99 ? -24.107 -5.987 4.496 1.00 91.81 99 THR A CA 1
ATOM 718 C C . THR A 1 99 ? -23.456 -5.605 3.166 1.00 91.81 99 THR A C 1
ATOM 720 O O . THR A 1 99 ? -23.852 -6.106 2.117 1.00 91.81 99 THR A O 1
ATOM 723 N N . TYR A 1 100 ? -22.459 -4.716 3.191 1.00 91.06 100 TYR A N 1
ATOM 724 C CA . TYR A 1 100 ? -21.912 -4.095 1.978 1.00 91.06 100 TYR A CA 1
ATOM 725 C C . TYR A 1 100 ? -20.559 -4.661 1.547 1.00 91.06 100 TYR A C 1
ATOM 727 O O . TYR A 1 100 ? -20.252 -4.665 0.357 1.00 91.06 100 TYR A O 1
ATOM 735 N N . ALA A 1 101 ? -19.735 -5.129 2.488 1.00 85.44 101 ALA A N 1
ATOM 736 C CA . ALA A 1 101 ? -18.392 -5.635 2.195 1.00 85.44 101 ALA A CA 1
ATOM 737 C C . ALA A 1 101 ? -18.298 -7.171 2.241 1.00 85.44 101 ALA A C 1
ATOM 739 O O . ALA A 1 101 ? -17.221 -7.719 1.995 1.00 85.44 101 ALA A O 1
ATOM 740 N N . GLY A 1 102 ? -19.401 -7.865 2.556 1.00 84.12 102 GLY A N 1
ATOM 741 C CA . GLY A 1 102 ? -19.446 -9.325 2.662 1.00 84.12 102 GLY A CA 1
ATOM 742 C C . GLY A 1 102 ? -18.486 -9.877 3.719 1.00 84.12 102 GLY A C 1
ATOM 743 O O . GLY A 1 102 ? -17.977 -10.991 3.576 1.00 84.12 102 GLY A O 1
ATOM 744 N N . VAL A 1 103 ? -18.167 -9.088 4.752 1.00 82.75 103 VAL A N 1
ATOM 745 C CA . VAL A 1 103 ? -17.302 -9.544 5.843 1.00 82.75 103 VAL A CA 1
ATOM 746 C C . VAL A 1 103 ? -18.070 -10.599 6.641 1.00 82.75 103 VAL A C 1
ATOM 748 O O . VAL A 1 103 ? -19.183 -10.314 7.080 1.00 82.75 103 VAL A O 1
ATOM 751 N N . PRO A 1 104 ? -17.517 -11.809 6.844 1.00 80.75 104 PRO A N 1
ATOM 752 C CA . PRO A 1 104 ? -18.268 -12.845 7.529 1.00 80.75 104 PRO A CA 1
ATOM 753 C C . PRO A 1 104 ? -18.506 -12.473 8.999 1.00 80.75 104 PRO A C 1
ATOM 755 O O . PRO A 1 104 ? -17.677 -11.819 9.639 1.00 80.75 104 PRO A O 1
ATOM 758 N N . ALA A 1 105 ? -19.666 -12.879 9.520 1.00 73.62 105 ALA A N 1
ATOM 759 C CA . ALA A 1 105 ? -20.139 -12.491 10.849 1.00 73.62 105 ALA A CA 1
ATOM 760 C C . ALA A 1 105 ? -19.237 -12.999 11.991 1.00 73.62 105 ALA A C 1
ATOM 762 O O . ALA A 1 105 ? -19.219 -12.407 13.064 1.00 73.62 105 ALA A O 1
ATOM 763 N N . ASP A 1 106 ? -18.433 -14.039 11.747 1.00 77.12 106 ASP A N 1
ATOM 764 C CA . ASP A 1 106 ? -17.421 -14.553 12.683 1.00 77.12 106 ASP A CA 1
ATOM 765 C C . ASP A 1 106 ? -16.306 -13.535 12.994 1.00 77.12 106 ASP A C 1
ATOM 767 O O . ASP A 1 106 ? -15.614 -13.646 14.005 1.00 77.12 106 ASP A O 1
ATOM 771 N N . LYS A 1 107 ? -16.135 -12.521 12.139 1.00 78.06 107 LYS A N 1
ATOM 772 C CA . LYS A 1 107 ? -15.180 -11.422 12.318 1.00 78.06 107 LYS A CA 1
ATOM 773 C C . LYS A 1 107 ? -15.787 -10.200 13.006 1.00 78.06 107 LYS A C 1
ATOM 775 O O . LYS A 1 107 ? -15.028 -9.257 13.276 1.00 78.06 107 LYS A O 1
ATOM 780 N N . ALA A 1 108 ? -17.095 -10.190 13.265 1.00 79.00 108 ALA A N 1
ATOM 781 C CA . ALA A 1 108 ? -17.761 -9.145 14.039 1.00 79.00 108 ALA A CA 1
ATOM 782 C C . ALA A 1 108 ? -17.367 -9.239 15.523 1.00 79.00 108 ALA A C 1
ATOM 784 O O . ALA A 1 108 ? -16.953 -10.290 16.009 1.00 79.00 108 ALA A O 1
ATOM 785 N N . GLY A 1 109 ? -17.425 -8.122 16.249 1.00 82.12 109 GLY A N 1
ATOM 786 C CA . GLY A 1 109 ? -17.146 -8.100 17.692 1.00 82.12 109 GLY A CA 1
ATOM 787 C C . GLY A 1 109 ? -15.668 -8.212 18.094 1.00 82.12 109 GLY A C 1
ATOM 788 O O . GLY A 1 109 ? -15.355 -8.125 19.280 1.00 82.12 109 GLY A O 1
ATOM 789 N N . ARG A 1 110 ? -14.732 -8.330 17.137 1.00 88.19 110 ARG A N 1
ATOM 790 C CA . ARG A 1 110 ? -13.286 -8.297 17.433 1.00 88.19 110 ARG A CA 1
ATOM 791 C C . ARG A 1 110 ? -12.898 -7.010 18.172 1.00 88.19 110 ARG A C 1
ATOM 793 O O . ARG A 1 110 ? -13.329 -5.934 17.737 1.00 88.19 110 ARG A O 1
ATOM 800 N N . PRO A 1 111 ? -12.037 -7.080 19.203 1.00 91.31 111 PRO A N 1
ATOM 801 C CA . PRO A 1 111 ? -11.601 -5.902 19.939 1.00 91.31 111 PRO A CA 1
ATOM 802 C C . PRO A 1 111 ? -10.781 -4.959 19.049 1.00 91.31 111 PRO A C 1
ATOM 804 O O . PRO A 1 111 ? -10.062 -5.379 18.136 1.00 91.31 111 PRO A O 1
ATOM 807 N N . TRP A 1 112 ? -10.840 -3.660 19.345 1.00 92.75 112 TRP A N 1
ATOM 808 C CA . TRP A 1 112 ? -10.122 -2.624 18.593 1.00 92.75 112 TRP A CA 1
ATOM 809 C C . TRP A 1 112 ? -8.599 -2.821 18.564 1.00 92.75 112 TRP A C 1
ATOM 811 O O . TRP A 1 112 ? -7.949 -2.449 17.587 1.00 92.75 112 TRP A O 1
ATOM 821 N N . SER A 1 113 ? -8.023 -3.482 19.571 1.00 91.75 113 SER A N 1
ATOM 822 C CA . SER A 1 113 ? -6.604 -3.859 19.598 1.00 91.75 113 SER A CA 1
ATOM 823 C C . SER A 1 113 ? -6.234 -4.858 18.491 1.00 91.75 113 SER A C 1
ATOM 825 O O . SER A 1 113 ? -5.201 -4.705 17.834 1.00 91.75 113 SER A O 1
ATOM 827 N N . GLU A 1 114 ? -7.083 -5.852 18.224 1.00 93.00 114 GLU A N 1
ATOM 828 C CA . GLU A 1 114 ? -6.889 -6.816 17.136 1.00 93.00 114 GLU A CA 1
ATOM 829 C C . GLU A 1 114 ? -7.096 -6.171 15.767 1.00 93.00 114 GLU A C 1
ATOM 831 O O . GLU A 1 114 ? -6.281 -6.377 14.862 1.00 93.00 114 GLU A O 1
ATOM 836 N N . ARG A 1 115 ? -8.133 -5.332 15.628 1.00 94.06 115 ARG A N 1
ATOM 837 C CA . ARG A 1 115 ? -8.380 -4.549 14.404 1.00 94.06 115 ARG A CA 1
ATOM 838 C C . ARG A 1 115 ? -7.167 -3.677 14.066 1.00 94.06 115 ARG A C 1
ATOM 840 O O . ARG A 1 115 ? -6.683 -3.707 12.935 1.00 94.06 115 ARG A O 1
ATOM 847 N N . SER A 1 116 ? -6.619 -2.987 15.070 1.00 94.94 116 SER A N 1
ATOM 848 C CA . SER A 1 116 ? -5.423 -2.140 14.941 1.00 94.94 116 SER A CA 1
ATOM 849 C C . SER A 1 116 ? -4.215 -2.924 14.430 1.00 94.94 116 SER A C 1
ATOM 851 O O . SER A 1 116 ? -3.533 -2.499 13.499 1.00 94.94 116 SER A O 1
ATOM 853 N N . ARG A 1 117 ? -3.948 -4.105 15.006 1.00 95.00 117 ARG A N 1
ATOM 854 C CA . ARG A 1 117 ? -2.831 -4.967 14.578 1.00 95.00 117 ARG A CA 1
ATOM 855 C C . ARG A 1 117 ? -2.985 -5.424 13.129 1.00 95.00 117 ARG A C 1
ATOM 857 O O . ARG A 1 117 ? -1.986 -5.477 12.409 1.00 95.00 117 ARG A O 1
ATOM 864 N N . GLY A 1 118 ? -4.213 -5.734 12.713 1.00 94.94 118 GLY A N 1
ATOM 865 C CA . GLY A 1 118 ? -4.544 -6.085 11.333 1.00 94.94 118 GLY A CA 1
ATOM 866 C C . GLY A 1 118 ? -4.226 -4.954 10.355 1.00 94.94 118 GLY A C 1
ATOM 867 O O . GLY A 1 118 ? -3.456 -5.163 9.417 1.00 94.94 118 GLY A O 1
ATOM 868 N N . ALA A 1 119 ? -4.730 -3.747 10.617 1.00 95.62 119 ALA A N 1
ATOM 869 C CA . ALA A 1 119 ? -4.478 -2.575 9.776 1.00 95.62 119 ALA A CA 1
ATOM 870 C C . ALA A 1 119 ? -2.977 -2.227 9.702 1.00 95.62 119 ALA A C 1
ATOM 872 O O . ALA A 1 119 ? -2.413 -2.036 8.622 1.00 95.62 119 ALA A O 1
ATOM 873 N N . LEU A 1 120 ? -2.265 -2.263 10.836 1.00 96.56 120 LEU A N 1
ATOM 874 C CA . LEU A 1 120 ? -0.812 -2.047 10.867 1.00 96.56 120 LEU A CA 1
ATOM 875 C C . LEU A 1 120 ? -0.026 -3.143 10.125 1.00 96.56 120 LEU A C 1
ATOM 877 O O . LEU A 1 120 ? 1.055 -2.885 9.592 1.00 96.56 120 LEU A O 1
ATOM 881 N N . ALA A 1 121 ? -0.534 -4.377 10.057 1.00 96.88 121 ALA A N 1
ATOM 882 C CA . ALA A 1 121 ? 0.060 -5.415 9.217 1.00 96.88 121 ALA A CA 1
ATOM 883 C C . ALA A 1 121 ? -0.073 -5.091 7.719 1.00 96.88 121 ALA A C 1
ATOM 885 O O . ALA A 1 121 ? 0.875 -5.341 6.974 1.00 96.88 121 ALA A O 1
ATOM 886 N N . LEU A 1 122 ? -1.186 -4.489 7.286 1.00 95.56 122 LEU A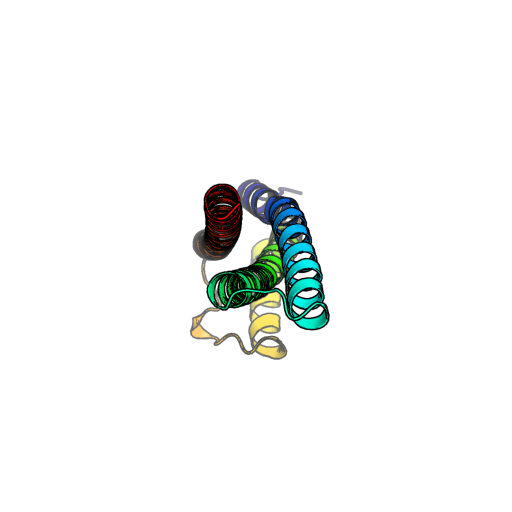 N 1
ATOM 887 C CA . LEU A 1 122 ? -1.354 -4.015 5.907 1.00 95.56 122 LEU A CA 1
ATOM 888 C C . LEU A 1 122 ? -0.375 -2.882 5.581 1.00 95.56 122 LEU A C 1
ATOM 890 O O . LEU A 1 122 ? 0.286 -2.942 4.545 1.00 95.56 122 LEU A O 1
ATOM 894 N N . LEU A 1 123 ? -0.196 -1.919 6.492 1.00 96.81 123 LEU A N 1
ATOM 895 C CA . LEU A 1 123 ? 0.806 -0.856 6.344 1.00 96.81 123 LEU A CA 1
ATOM 896 C C . LEU A 1 123 ? 2.229 -1.425 6.223 1.00 96.81 123 LEU A C 1
ATOM 898 O O . LEU A 1 123 ? 2.990 -1.012 5.351 1.00 96.81 123 LEU A O 1
ATOM 902 N N . ARG A 1 124 ? 2.593 -2.424 7.038 1.00 97.25 124 ARG A N 1
ATOM 903 C CA . ARG A 1 124 ? 3.904 -3.092 6.924 1.00 97.25 124 ARG A CA 1
ATOM 904 C C . ARG A 1 124 ? 4.096 -3.764 5.565 1.00 97.25 124 ARG A C 1
ATOM 906 O O . ARG A 1 124 ? 5.165 -3.626 4.978 1.00 97.25 124 ARG A O 1
ATOM 913 N N . ARG A 1 125 ? 3.069 -4.432 5.033 1.00 96.88 125 ARG A N 1
ATOM 914 C CA . ARG A 1 125 ? 3.119 -5.018 3.680 1.00 96.88 125 ARG A CA 1
ATOM 915 C C . ARG A 1 125 ? 3.271 -3.945 2.604 1.00 96.88 125 ARG A C 1
ATOM 917 O O . ARG A 1 125 ? 4.058 -4.122 1.680 1.00 96.88 125 ARG A O 1
ATOM 924 N N . GLN A 1 126 ? 2.581 -2.815 2.751 1.00 97.00 126 GLN A N 1
ATOM 925 C CA . GLN A 1 126 ? 2.731 -1.662 1.861 1.00 97.00 126 GLN A CA 1
ATOM 926 C C . GLN A 1 126 ? 4.180 -1.144 1.844 1.00 97.00 126 GLN A C 1
ATOM 928 O O . GLN A 1 126 ? 4.730 -0.900 0.770 1.00 97.00 126 GLN A O 1
ATOM 933 N N . VAL A 1 127 ? 4.808 -1.013 3.019 1.00 97.12 127 VAL A N 1
ATOM 934 C CA . VAL A 1 127 ? 6.220 -0.616 3.160 1.00 97.12 127 VAL A CA 1
ATOM 935 C C . VAL A 1 127 ? 7.144 -1.629 2.484 1.00 97.12 127 VAL A C 1
ATOM 937 O O . VAL A 1 127 ? 8.013 -1.231 1.715 1.00 97.12 127 VAL A O 1
ATOM 940 N N . GLN A 1 128 ? 6.944 -2.926 2.731 1.00 97.81 128 GLN A N 1
ATOM 941 C CA . GLN A 1 128 ? 7.757 -3.998 2.145 1.00 97.81 128 GLN A CA 1
ATOM 942 C C . GLN A 1 128 ? 7.697 -3.998 0.613 1.00 97.81 128 GLN A C 1
ATOM 944 O O . GLN A 1 128 ? 8.732 -4.116 -0.036 1.00 97.81 128 GLN A O 1
ATOM 949 N N . LEU A 1 129 ? 6.507 -3.816 0.034 1.00 96.94 129 LEU A N 1
ATOM 950 C CA . LEU A 1 129 ? 6.329 -3.731 -1.418 1.00 96.94 129 LEU A CA 1
ATOM 951 C C . LEU A 1 129 ? 7.019 -2.500 -2.006 1.00 96.94 129 LEU A C 1
ATOM 953 O O . LEU A 1 129 ? 7.706 -2.616 -3.016 1.00 96.94 129 LEU A O 1
ATOM 957 N N . CYS A 1 130 ? 6.882 -1.343 -1.353 1.00 97.12 130 CYS A N 1
ATOM 958 C CA . CYS A 1 130 ? 7.578 -0.125 -1.762 1.00 97.12 130 CYS A CA 1
ATOM 959 C C . CYS A 1 130 ? 9.104 -0.324 -1.719 1.00 97.12 130 CYS A C 1
ATOM 961 O O . CYS A 1 130 ? 9.793 -0.038 -2.694 1.00 97.12 130 CYS A O 1
ATOM 963 N N . ALA A 1 131 ? 9.632 -0.891 -0.630 1.00 97.69 131 ALA A N 1
ATOM 964 C CA . ALA A 1 131 ? 11.059 -1.173 -0.486 1.00 97.69 131 ALA A CA 1
ATOM 965 C C . ALA A 1 131 ? 11.571 -2.155 -1.553 1.00 97.69 131 ALA A C 1
ATOM 967 O O . ALA A 1 131 ? 12.613 -1.910 -2.157 1.00 97.69 131 ALA A O 1
ATOM 968 N N . ALA A 1 132 ? 10.825 -3.228 -1.832 1.00 97.94 132 ALA A N 1
ATOM 969 C CA . ALA A 1 132 ? 11.163 -4.181 -2.887 1.00 97.94 132 ALA A CA 1
ATOM 970 C C . ALA A 1 132 ? 11.180 -3.518 -4.273 1.00 97.94 132 ALA A C 1
ATOM 972 O O . ALA A 1 132 ? 12.103 -3.747 -5.054 1.00 97.94 132 ALA A O 1
ATOM 973 N N . GLN A 1 133 ? 10.199 -2.656 -4.562 1.00 97.88 133 GLN A N 1
ATOM 974 C CA . GLN A 1 133 ? 10.132 -1.915 -5.820 1.00 97.88 133 GLN A CA 1
ATOM 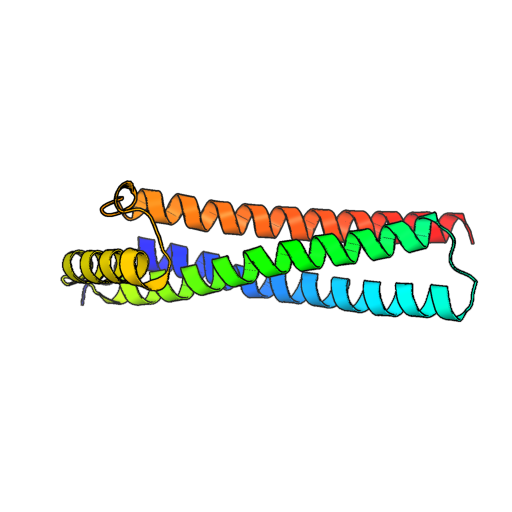975 C C . GLN A 1 133 ? 11.357 -1.005 -5.997 1.00 97.88 133 GLN A C 1
ATOM 977 O O . GLN A 1 133 ? 11.995 -1.027 -7.046 1.00 97.88 133 GLN A O 1
ATOM 982 N N . TRP A 1 134 ? 11.741 -0.258 -4.960 1.00 97.88 134 TRP A N 1
ATOM 983 C CA . TRP A 1 134 ? 12.941 0.583 -4.998 1.00 97.88 134 TRP A CA 1
ATOM 984 C C . TRP A 1 134 ? 14.231 -0.220 -5.125 1.00 97.88 134 TRP A C 1
ATOM 986 O O . TRP A 1 134 ? 15.113 0.169 -5.886 1.00 97.88 134 TRP A O 1
ATOM 996 N N . LEU A 1 135 ? 14.336 -1.359 -4.440 1.00 97.81 135 LEU A N 1
ATOM 997 C CA . LEU A 1 135 ? 15.498 -2.237 -4.557 1.00 97.81 135 LEU A CA 1
ATOM 998 C C . LEU A 1 135 ? 15.679 -2.734 -5.996 1.00 97.81 135 LEU A C 1
ATOM 1000 O O . LEU A 1 135 ? 16.781 -2.667 -6.532 1.00 97.81 135 LEU A O 1
ATOM 1004 N N . ILE A 1 136 ? 14.600 -3.172 -6.648 1.00 96.75 136 ILE A N 1
ATOM 1005 C CA . ILE A 1 136 ? 14.643 -3.610 -8.051 1.00 96.75 136 ILE A CA 1
ATOM 1006 C C . ILE A 1 136 ? 15.016 -2.452 -8.978 1.00 96.75 136 ILE A C 1
ATOM 1008 O O . ILE A 1 136 ? 15.815 -2.644 -9.891 1.00 96.75 136 ILE A O 1
ATOM 1012 N N . ALA A 1 137 ? 14.493 -1.248 -8.735 1.00 96.50 137 ALA A N 1
ATOM 1013 C CA . ALA A 1 137 ? 14.846 -0.076 -9.530 1.00 96.50 137 ALA A CA 1
ATOM 1014 C C . ALA A 1 137 ? 16.343 0.254 -9.420 1.00 96.50 137 ALA A C 1
ATOM 1016 O O . ALA A 1 137 ? 16.995 0.489 -10.436 1.00 96.50 137 ALA A O 1
ATOM 1017 N N . LEU A 1 138 ? 16.906 0.203 -8.209 1.00 96.31 138 LEU A N 1
ATOM 1018 C CA . LEU A 1 138 ? 18.337 0.413 -7.976 1.00 96.31 138 LEU A CA 1
ATOM 1019 C C . LEU A 1 138 ? 19.190 -0.664 -8.652 1.00 96.31 138 LEU A C 1
ATOM 1021 O O . LEU A 1 138 ? 20.166 -0.334 -9.319 1.00 96.31 138 LEU A O 1
ATOM 1025 N N . LEU A 1 139 ? 18.807 -1.938 -8.537 1.00 95.44 139 LEU A N 1
ATOM 1026 C CA . LEU A 1 139 ? 19.505 -3.033 -9.216 1.00 95.44 139 LEU A CA 1
ATOM 1027 C C . LEU A 1 139 ? 19.473 -2.856 -10.739 1.00 95.44 139 LEU A C 1
ATOM 1029 O O . LEU A 1 139 ? 20.508 -2.995 -11.385 1.00 95.44 139 LEU A O 1
ATOM 1033 N N . CYS A 1 140 ? 18.322 -2.477 -11.302 1.00 93.25 140 CYS A N 1
ATOM 1034 C CA . CYS A 1 140 ? 18.190 -2.196 -12.729 1.00 93.25 140 CYS A CA 1
ATOM 1035 C C . CYS A 1 140 ? 19.132 -1.062 -13.166 1.00 93.25 140 CYS A C 1
ATOM 1037 O O . CYS A 1 140 ? 19.851 -1.215 -14.153 1.00 93.25 140 CYS A O 1
ATOM 1039 N N . LEU A 1 141 ? 19.181 0.045 -12.417 1.00 91.88 141 LEU A N 1
ATOM 1040 C CA . LEU A 1 141 ? 20.088 1.163 -12.700 1.00 91.88 141 LEU A CA 1
ATOM 1041 C C . LEU A 1 141 ? 21.555 0.727 -12.682 1.00 91.88 141 LEU A C 1
ATOM 1043 O O . LEU A 1 141 ? 22.291 1.022 -13.619 1.00 91.88 141 LEU A O 1
ATOM 1047 N N . ILE A 1 142 ? 21.963 -0.029 -11.663 1.00 92.50 142 ILE A N 1
ATOM 1048 C CA . ILE A 1 142 ? 23.332 -0.542 -11.548 1.00 92.50 142 ILE A CA 1
ATOM 1049 C C . ILE A 1 142 ? 23.668 -1.434 -12.751 1.00 92.50 142 ILE A C 1
ATOM 1051 O O . ILE A 1 142 ? 24.701 -1.244 -13.390 1.00 92.50 142 ILE A O 1
ATOM 1055 N N . THR A 1 143 ? 22.786 -2.364 -13.125 1.00 88.75 143 THR A N 1
ATOM 1056 C CA . THR A 1 143 ? 23.044 -3.251 -14.271 1.00 88.75 143 THR A CA 1
ATOM 1057 C C . THR A 1 143 ? 23.175 -2.503 -15.596 1.00 88.75 143 THR A C 1
ATOM 1059 O O . THR A 1 143 ? 23.996 -2.896 -16.418 1.00 88.75 143 THR A O 1
ATOM 1062 N N . LEU A 1 144 ? 22.437 -1.404 -15.788 1.00 84.06 144 LEU A N 1
ATOM 1063 C CA . LEU A 1 144 ? 22.559 -0.566 -16.983 1.00 84.06 144 LEU A CA 1
ATOM 1064 C C . LEU A 1 144 ? 23.926 0.127 -17.052 1.00 84.06 144 LEU A C 1
ATOM 1066 O O . LEU A 1 144 ? 24.535 0.161 -18.119 1.00 84.06 144 LEU A O 1
ATOM 1070 N N . THR A 1 145 ? 24.444 0.619 -15.920 1.00 79.25 145 THR A N 1
ATOM 1071 C CA . THR A 1 145 ? 25.760 1.285 -15.889 1.00 79.25 145 THR A CA 1
ATOM 1072 C C . THR A 1 145 ? 26.920 0.365 -16.260 1.00 79.25 145 THR A C 1
ATOM 1074 O O . THR A 1 145 ? 27.899 0.836 -16.818 1.00 79.25 145 THR A O 1
ATOM 1077 N N . PHE A 1 146 ? 26.808 -0.940 -16.001 1.00 76.56 146 PHE A N 1
ATOM 1078 C CA . PHE A 1 146 ? 27.842 -1.919 -16.361 1.00 76.56 146 PHE A CA 1
ATOM 1079 C C . PHE A 1 146 ? 27.710 -2.474 -17.788 1.00 76.56 146 PHE A C 1
ATOM 1081 O O . PHE A 1 146 ? 28.598 -3.190 -18.242 1.00 76.56 146 PHE A O 1
ATOM 1088 N N . GLN A 1 147 ? 26.601 -2.194 -18.478 1.00 65.69 147 GLN A N 1
ATOM 1089 C CA . GLN A 1 147 ? 26.394 -2.553 -19.888 1.00 65.69 147 GLN A CA 1
ATOM 1090 C C . GLN A 1 147 ? 26.773 -1.420 -20.855 1.00 65.69 147 GLN A C 1
ATOM 1092 O O . GLN A 1 147 ? 26.777 -1.648 -22.064 1.00 65.69 147 GLN A O 1
ATOM 1097 N N . SER A 1 148 ? 27.038 -0.221 -20.322 1.00 55.06 148 SER A N 1
ATOM 1098 C CA . SER A 1 148 ? 27.440 0.990 -21.056 1.00 55.06 148 SER A CA 1
ATOM 1099 C C . SER A 1 148 ? 28.955 1.041 -21.229 1.00 55.06 148 SER A C 1
ATOM 1101 O O . SER A 1 148 ? 29.399 1.506 -22.299 1.00 55.06 148 SER A O 1
#

Organism: Pseudomonas nitroreducens (NCBI:txid46680)

Sequence (148 aa):
MSVDPALILVASLLRRGSSLNGLSSALTVLALALGFYGVLMASATLAFSLSMALLVLLGLVQKFYAMRVALDADLFEAMANAGEALPEKTRQLDDALATYAGVPADKAGRPWSERSRGALALLRRQVQLCAAQWLIALLCLITLTFQS

pLDDT: mean 91.83, std 7.76, range [51.91, 98.31]

Foldseek 3Di:
DQFDVVLLVLLVLLVVLVVLLVLLVVLLVVLVVVLVVCVVVVNDDPVSNVLSVVSNVLSVVLVVLNVLSNVSSVVSVVLSVCPPCNVVVLQVVLVCCCVPVVDDNVPRPDDPVVVSVVSVVSSVVSVVSSVVSVVSVVVSVVVVVVVD

Secondary structure (DSSP, 8-state):
----HHHHHHHHHHHTHHHHHHHHHHHHHHHHHHHHHHHHTT---HHHHHHHHHHHHHHHHHHHHHHHHHHHHHHHHHHHTTGGGHHHHHHHHHHHHHHHH---GGGTT--HHHHHHHHHHHHHHHHHHHHHHHHHHHHHHHHHHTT-